Protein AF-A0A954BJW2-F1 (afdb_monomer)

Radius of gyration: 16.71 Å; Cα contacts (8 Å, |Δi|>4): 62; chains: 1; bounding box: 43×29×50 Å

Structure (mmCIF, N/CA/C/O backbone):
data_AF-A0A954BJW2-F1
#
_entry.id   AF-A0A954BJW2-F1
#
loop_
_atom_site.group_PDB
_atom_site.id
_atom_site.type_symbol
_atom_site.label_atom_id
_atom_site.label_alt_id
_atom_site.label_comp_id
_atom_site.label_asym_id
_atom_site.label_entity_id
_atom_site.label_seq_id
_atom_site.pdbx_PDB_ins_code
_atom_site.Cartn_x
_atom_site.Cartn_y
_atom_site.Cartn_z
_atom_site.occupancy
_atom_site.B_iso_or_equiv
_atom_site.auth_seq_id
_atom_site.auth_comp_id
_atom_site.auth_asym_id
_atom_site.auth_atom_id
_atom_site.pdbx_PDB_model_num
ATOM 1 N N . MET A 1 1 ? -26.796 6.978 28.788 1.00 54.47 1 MET A N 1
ATOM 2 C CA . MET A 1 1 ? -26.791 7.569 27.433 1.00 54.47 1 MET A CA 1
ATOM 3 C C . MET A 1 1 ? -25.340 7.753 27.038 1.00 54.47 1 MET A C 1
ATOM 5 O O . MET A 1 1 ? -24.648 8.459 27.752 1.00 54.47 1 MET A O 1
ATOM 9 N N . SER A 1 2 ? -24.856 7.058 26.006 1.00 72.88 2 SER A N 1
ATOM 10 C CA . SER A 1 2 ? -23.495 7.282 25.497 1.00 72.88 2 SER A CA 1
ATOM 11 C C . SER A 1 2 ? -23.522 8.515 24.598 1.00 72.88 2 SER A C 1
ATOM 13 O O . SER A 1 2 ? -24.327 8.547 23.668 1.00 72.88 2 SER A O 1
ATOM 15 N N . GLU A 1 3 ? -22.707 9.530 24.885 1.00 81.94 3 GLU A N 1
ATOM 16 C CA . GLU A 1 3 ? -22.579 10.704 24.014 1.00 81.94 3 GLU A CA 1
ATOM 17 C C . GLU A 1 3 ? -22.054 10.294 22.629 1.00 81.94 3 GLU A C 1
ATOM 19 O O . GLU A 1 3 ? -21.297 9.328 22.493 1.00 81.94 3 GLU A O 1
ATOM 24 N N . ALA A 1 4 ? -22.500 10.993 21.582 1.00 83.06 4 ALA A N 1
ATOM 25 C CA . ALA A 1 4 ? -22.011 10.749 20.230 1.00 83.06 4 ALA A CA 1
ATOM 26 C C . ALA A 1 4 ? -20.543 11.202 20.119 1.00 83.06 4 ALA A C 1
ATOM 28 O O . ALA A 1 4 ? -20.200 12.249 20.667 1.00 83.06 4 ALA A O 1
ATOM 29 N N . PRO A 1 5 ? -19.689 10.476 19.373 1.00 85.38 5 PRO A N 1
ATOM 30 C CA . PRO A 1 5 ? -18.276 10.819 19.267 1.00 85.38 5 PRO A CA 1
ATOM 31 C C . PRO A 1 5 ? -18.095 12.197 18.629 1.00 85.38 5 PRO A C 1
ATOM 33 O O . PRO A 1 5 ? -18.794 12.545 17.663 1.00 85.38 5 PRO A O 1
ATOM 36 N N . SER A 1 6 ? -17.132 12.944 19.159 1.00 93.56 6 SER A N 1
ATOM 37 C CA . SER A 1 6 ? -16.717 14.265 18.693 1.00 93.56 6 SER A CA 1
ATOM 38 C C . SER A 1 6 ? -16.134 14.206 17.272 1.00 93.56 6 SER A C 1
ATOM 40 O O . SER A 1 6 ? -15.714 13.152 16.786 1.00 93.56 6 SER A O 1
ATOM 42 N N . LEU A 1 7 ? -16.107 15.342 16.561 1.00 92.00 7 LEU A N 1
ATOM 43 C CA . LEU A 1 7 ? -15.573 15.391 15.190 1.00 92.00 7 LEU A CA 1
ATOM 44 C C . LEU A 1 7 ? -14.133 14.848 15.071 1.00 92.00 7 LEU A C 1
ATOM 46 O O . LEU A 1 7 ? -13.894 14.063 14.149 1.00 92.00 7 LEU A O 1
ATOM 50 N N . PRO A 1 8 ? -13.189 15.175 15.979 1.00 93.12 8 PRO A N 1
ATOM 51 C CA . PRO A 1 8 ? -11.838 14.620 15.922 1.00 93.12 8 PRO A CA 1
ATOM 52 C C . PRO A 1 8 ? -11.810 13.092 16.054 1.00 93.12 8 PRO A C 1
ATOM 54 O O . PRO A 1 8 ? -11.118 12.420 15.293 1.00 93.12 8 PRO A O 1
ATOM 57 N N . GLU A 1 9 ? -12.609 12.521 16.957 1.00 91.62 9 GLU A N 1
ATOM 58 C CA . GLU A 1 9 ? -12.681 11.068 17.166 1.00 91.62 9 GLU A CA 1
ATOM 59 C C . GLU A 1 9 ? -13.223 10.337 15.936 1.00 91.62 9 GLU A C 1
ATOM 61 O O . GLU A 1 9 ? -12.726 9.269 15.567 1.00 91.62 9 GLU A O 1
ATOM 66 N N . ARG A 1 10 ? -14.209 10.930 15.252 1.00 91.69 10 ARG A N 1
ATOM 67 C CA . ARG A 1 10 ? -14.748 10.386 13.998 1.00 91.69 10 ARG A CA 1
ATOM 68 C C . ARG A 1 10 ? -13.695 10.378 12.897 1.00 91.69 10 ARG A C 1
ATOM 70 O O . ARG A 1 10 ? -13.563 9.374 12.207 1.00 91.69 10 ARG A O 1
ATOM 77 N N . LEU A 1 11 ? -12.932 11.463 12.758 1.00 91.81 11 LEU A N 1
ATOM 78 C CA . LEU A 1 11 ? -11.863 11.563 11.762 1.00 91.81 11 LEU A CA 1
ATOM 79 C C . LEU A 1 11 ? -10.761 10.531 12.012 1.00 91.81 11 LEU A C 1
ATOM 81 O O . LEU A 1 11 ? -10.377 9.814 11.091 1.00 91.81 11 LEU A O 1
ATOM 85 N N . ILE A 1 12 ? -10.299 10.409 13.260 1.00 92.38 12 ILE A N 1
ATOM 86 C CA . ILE A 1 12 ? -9.293 9.411 13.646 1.00 92.38 12 ILE A CA 1
ATOM 87 C C . ILE A 1 12 ? -9.805 8.006 13.329 1.00 92.38 12 ILE A C 1
ATOM 89 O O . ILE A 1 12 ? -9.110 7.221 12.687 1.00 92.38 12 ILE A O 1
ATOM 93 N N . THR A 1 13 ? -11.040 7.699 13.722 1.00 90.69 13 THR A N 1
ATOM 94 C CA . THR A 1 13 ? -11.646 6.387 13.469 1.00 90.69 13 THR A CA 1
ATOM 95 C C . THR A 1 13 ? -11.731 6.085 11.974 1.00 90.69 13 THR A C 1
ATOM 97 O O . THR A 1 13 ? -11.410 4.975 11.561 1.00 90.69 13 THR A O 1
ATOM 100 N N . LEU A 1 14 ? -12.100 7.070 11.155 1.00 89.06 14 LEU A N 1
ATOM 101 C CA . LEU A 1 14 ? -12.226 6.918 9.705 1.00 89.06 14 LEU A CA 1
ATOM 102 C C . LEU A 1 14 ? -10.870 6.627 9.045 1.00 89.06 14 LEU A C 1
ATOM 104 O O . LEU A 1 14 ? -10.766 5.728 8.212 1.00 89.06 14 LEU A O 1
ATOM 108 N N . VAL A 1 15 ? -9.805 7.307 9.479 1.00 88.38 15 VAL A N 1
ATOM 109 C CA . VAL A 1 15 ? -8.433 7.007 9.035 1.00 88.38 15 VAL A CA 1
ATOM 110 C C . VAL A 1 15 ? -8.023 5.598 9.468 1.00 88.38 15 VAL A C 1
ATOM 112 O O . VAL A 1 15 ? -7.525 4.817 8.660 1.00 88.38 15 VAL A O 1
ATOM 115 N N . LEU A 1 16 ? -8.282 5.224 10.722 1.00 89.12 16 LEU A N 1
ATOM 116 C CA . LEU A 1 16 ? -7.951 3.894 11.237 1.00 89.12 16 LEU A CA 1
ATOM 117 C C . LEU A 1 16 ? -8.770 2.775 10.575 1.00 89.12 16 LEU A C 1
ATOM 119 O O . LEU A 1 16 ? -8.319 1.632 10.534 1.00 89.12 16 LEU A O 1
ATOM 123 N N . GLN A 1 17 ? -9.946 3.059 10.024 1.00 90.69 17 GLN A N 1
ATOM 124 C CA . GLN A 1 17 ? -10.702 2.079 9.242 1.00 90.69 17 GLN A CA 1
ATOM 125 C C . GLN A 1 17 ? -10.016 1.755 7.909 1.00 90.69 17 GLN A C 1
ATOM 127 O O . GLN A 1 17 ? -10.107 0.619 7.451 1.00 90.69 17 GLN A O 1
ATOM 132 N N . ALA A 1 18 ? -9.255 2.692 7.338 1.00 93.31 18 ALA A N 1
ATOM 133 C CA . ALA A 1 18 ? -8.525 2.527 6.080 1.00 93.31 18 ALA A CA 1
ATOM 134 C C . ALA A 1 18 ? -7.116 1.911 6.247 1.00 93.31 18 ALA A C 1
ATOM 136 O O . ALA A 1 18 ? -6.245 2.101 5.397 1.00 93.31 18 ALA A O 1
ATOM 137 N N . LYS A 1 19 ? -6.864 1.184 7.347 1.00 94.12 19 LYS A N 1
ATOM 138 C CA . LYS A 1 19 ? -5.559 0.579 7.688 1.00 94.12 19 LYS A CA 1
ATOM 139 C C . LYS A 1 19 ? -4.891 -0.161 6.505 1.00 94.12 19 LYS A C 1
ATOM 141 O O . LYS A 1 19 ? -3.745 0.170 6.192 1.00 94.12 19 LYS A O 1
ATOM 146 N N . PRO A 1 20 ? -5.560 -1.114 5.821 1.00 95.81 20 PRO A N 1
ATOM 147 C CA . PRO A 1 20 ? -5.010 -1.771 4.632 1.00 95.81 20 PRO A CA 1
ATOM 148 C C . PRO A 1 20 ? -4.586 -0.815 3.512 1.00 95.81 20 PRO A C 1
ATOM 150 O O . PRO A 1 20 ? -3.506 -0.984 2.948 1.00 95.81 20 PRO A O 1
ATOM 153 N N . LEU A 1 21 ? -5.387 0.212 3.215 1.00 96.56 21 LEU A N 1
ATOM 154 C CA . LEU A 1 21 ? -5.068 1.190 2.169 1.00 96.56 21 LEU A CA 1
ATOM 155 C C . LEU A 1 21 ? -3.889 2.089 2.552 1.00 96.56 21 LEU A C 1
ATOM 157 O O . LEU A 1 21 ? -3.034 2.368 1.713 1.00 96.56 21 LEU A O 1
ATOM 161 N N . ILE A 1 22 ? -3.806 2.501 3.818 1.00 96.19 22 ILE A N 1
ATOM 162 C CA . ILE A 1 22 ? -2.668 3.276 4.331 1.00 96.19 22 ILE A CA 1
ATOM 163 C C . ILE A 1 22 ? -1.374 2.479 4.156 1.00 96.19 22 ILE A C 1
ATOM 165 O O . ILE A 1 22 ? -0.384 3.016 3.665 1.00 96.19 22 ILE A O 1
ATOM 169 N N . PHE A 1 23 ? -1.384 1.188 4.497 1.00 96.50 23 PHE A N 1
ATOM 170 C CA . PHE A 1 23 ? -0.234 0.313 4.268 1.00 96.50 23 PHE A CA 1
ATOM 171 C C . PHE A 1 23 ? 0.067 0.134 2.772 1.00 96.50 23 PHE A C 1
ATOM 173 O O . PHE A 1 23 ? 1.223 0.230 2.354 1.00 96.50 23 PHE A O 1
ATOM 180 N N . ALA A 1 24 ? -0.963 -0.078 1.951 1.00 97.94 24 ALA A N 1
ATOM 181 C CA . ALA A 1 24 ? -0.811 -0.270 0.517 1.00 97.94 24 ALA A CA 1
ATOM 182 C C . ALA A 1 24 ? -0.112 0.921 -0.158 1.00 97.94 24 ALA A C 1
ATOM 184 O O . ALA A 1 24 ? 0.895 0.752 -0.841 1.00 97.94 24 ALA A O 1
ATOM 185 N N . PHE A 1 25 ? -0.603 2.139 0.063 1.00 97.75 25 PHE A N 1
ATOM 186 C CA . PHE A 1 25 ? -0.048 3.324 -0.590 1.00 97.75 25 PHE A CA 1
ATOM 187 C C . PHE A 1 25 ? 1.183 3.884 0.125 1.00 97.75 25 PHE A C 1
ATOM 189 O O . PHE A 1 25 ? 2.112 4.343 -0.535 1.00 97.75 25 PHE A O 1
ATOM 196 N N . GLY A 1 26 ? 1.217 3.828 1.457 1.00 97.00 26 GLY A N 1
ATOM 197 C CA . GLY A 1 26 ? 2.323 4.360 2.252 1.00 97.00 26 GLY A CA 1
ATOM 198 C C . GLY A 1 26 ? 3.577 3.487 2.233 1.00 97.00 26 GLY A C 1
ATOM 199 O O . GLY A 1 26 ? 4.677 4.010 2.394 1.00 97.00 26 GLY A O 1
ATOM 200 N N . PHE A 1 27 ? 3.434 2.175 2.021 1.00 97.94 27 PHE A N 1
ATOM 201 C CA . PHE A 1 27 ? 4.552 1.232 2.091 1.00 97.94 27 PHE A CA 1
ATOM 202 C C . PHE A 1 27 ? 4.651 0.307 0.872 1.00 97.94 27 PHE A C 1
ATOM 204 O O . PHE A 1 27 ? 5.701 0.258 0.230 1.00 97.94 27 PHE A O 1
ATOM 211 N N . LEU A 1 28 ? 3.576 -0.402 0.514 1.00 98.31 28 LEU A N 1
ATOM 212 C CA . LEU A 1 28 ? 3.633 -1.443 -0.519 1.00 98.31 28 LEU A CA 1
ATOM 213 C C . LEU A 1 28 ? 3.914 -0.878 -1.923 1.00 98.31 28 LEU A C 1
ATOM 215 O O . LEU A 1 28 ? 4.759 -1.416 -2.634 1.00 98.31 28 LEU A O 1
ATOM 219 N N . ALA A 1 29 ? 3.270 0.224 -2.317 1.00 98.62 29 ALA A N 1
ATOM 220 C CA . ALA A 1 29 ? 3.517 0.874 -3.606 1.00 98.62 29 ALA A CA 1
ATOM 221 C C . ALA A 1 29 ? 4.980 1.347 -3.762 1.00 98.62 29 ALA A C 1
ATOM 223 O O . ALA A 1 29 ? 5.620 0.963 -4.748 1.00 98.62 29 ALA A O 1
ATOM 224 N N . PRO A 1 30 ? 5.558 2.110 -2.806 1.00 98.44 30 PRO A N 1
ATOM 225 C CA . PRO A 1 30 ? 6.977 2.451 -2.829 1.00 98.44 30 PRO A CA 1
ATOM 226 C C . PRO A 1 30 ? 7.894 1.230 -2.859 1.00 98.44 30 PRO A C 1
ATOM 228 O O . PRO A 1 30 ? 8.879 1.251 -3.596 1.00 98.44 30 PRO A O 1
ATOM 231 N N . LEU A 1 31 ? 7.578 0.182 -2.088 1.00 98.56 31 LEU A N 1
ATOM 232 C CA . LEU A 1 31 ? 8.361 -1.052 -2.051 1.00 98.56 31 LEU A CA 1
ATOM 233 C C . LEU A 1 31 ? 8.390 -1.719 -3.426 1.00 98.56 31 LEU A C 1
ATOM 235 O O . LEU A 1 31 ? 9.471 -1.959 -3.948 1.00 98.56 31 LEU A O 1
ATOM 239 N N . ILE A 1 32 ? 7.233 -1.927 -4.061 1.00 98.62 32 ILE A N 1
ATOM 240 C CA . ILE A 1 32 ? 7.147 -2.510 -5.408 1.00 98.62 32 ILE A CA 1
ATOM 241 C C . ILE A 1 32 ? 7.951 -1.670 -6.405 1.00 98.62 32 ILE A C 1
ATOM 243 O O . ILE A 1 32 ? 8.777 -2.202 -7.144 1.00 98.62 32 ILE 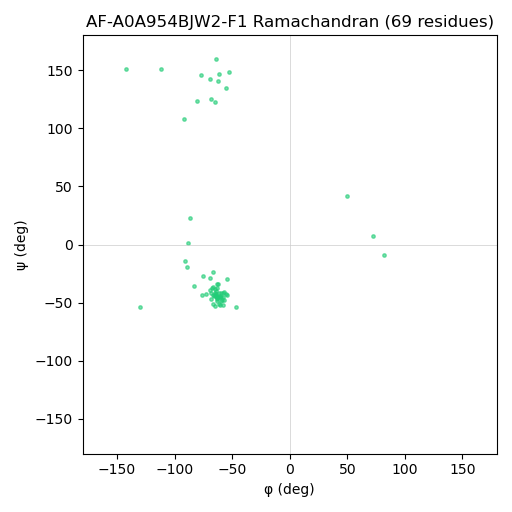A O 1
ATOM 247 N N . ALA A 1 33 ? 7.776 -0.348 -6.395 1.00 98.62 33 ALA A N 1
ATOM 248 C CA . ALA A 1 33 ? 8.499 0.549 -7.293 1.00 98.62 33 ALA A CA 1
ATOM 249 C C . ALA A 1 33 ? 10.024 0.518 -7.075 1.00 98.62 33 ALA A C 1
ATOM 251 O O . ALA A 1 33 ? 10.797 0.706 -8.017 1.00 98.62 3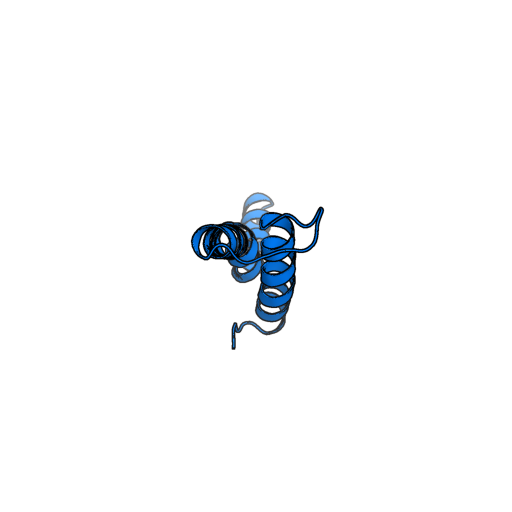3 ALA A O 1
ATOM 252 N N . GLN A 1 34 ? 10.480 0.337 -5.833 1.00 98.62 34 GLN A N 1
ATOM 253 C CA . GLN A 1 34 ? 11.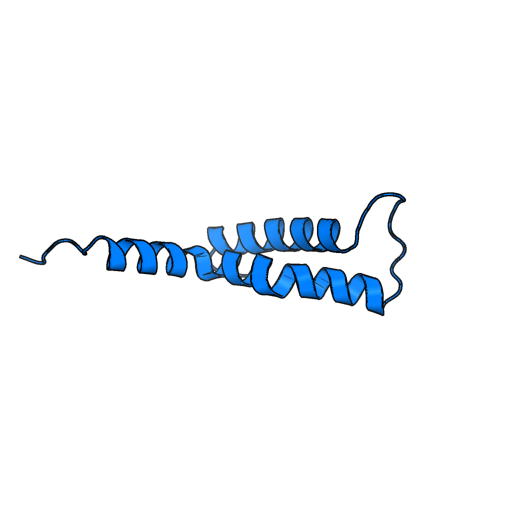897 0.171 -5.503 1.00 98.62 34 GLN A CA 1
ATOM 254 C C . GLN A 1 34 ? 12.414 -1.202 -5.933 1.00 98.62 34 GLN A C 1
ATOM 256 O O . GLN A 1 34 ? 13.481 -1.271 -6.535 1.00 98.62 34 GLN A O 1
ATOM 261 N N . SER A 1 35 ? 11.646 -2.269 -5.713 1.00 98.75 35 SER A N 1
ATOM 262 C CA . SER A 1 35 ? 11.990 -3.623 -6.147 1.00 98.75 35 SER A CA 1
ATOM 263 C C . SER A 1 35 ? 12.125 -3.720 -7.665 1.00 98.75 35 SER A C 1
ATOM 265 O O . SER A 1 35 ? 13.117 -4.258 -8.143 1.00 98.75 35 SER A O 1
ATOM 267 N N . LEU A 1 36 ? 11.196 -3.137 -8.432 1.00 98.50 36 LEU A N 1
ATOM 268 C CA . LEU A 1 36 ? 11.273 -3.105 -9.900 1.00 98.50 36 LEU A CA 1
ATOM 269 C C . LEU A 1 36 ? 12.562 -2.432 -10.391 1.00 98.50 36 LEU A C 1
ATOM 271 O O . LEU A 1 36 ? 13.210 -2.935 -11.306 1.00 98.50 36 LEU A O 1
ATOM 275 N N . ARG A 1 37 ? 12.961 -1.325 -9.750 1.00 97.88 37 ARG A N 1
ATOM 276 C CA . ARG A 1 37 ? 14.219 -0.625 -10.053 1.00 97.88 37 ARG A CA 1
ATOM 277 C C . ARG A 1 37 ? 15.442 -1.449 -9.660 1.00 97.88 37 ARG A C 1
ATOM 279 O O . ARG A 1 37 ? 16.354 -1.585 -10.463 1.00 97.88 37 ARG A O 1
ATOM 286 N N . ALA A 1 38 ? 15.455 -2.013 -8.454 1.00 98.50 38 ALA A N 1
ATOM 287 C CA . ALA A 1 38 ? 16.579 -2.796 -7.942 1.00 9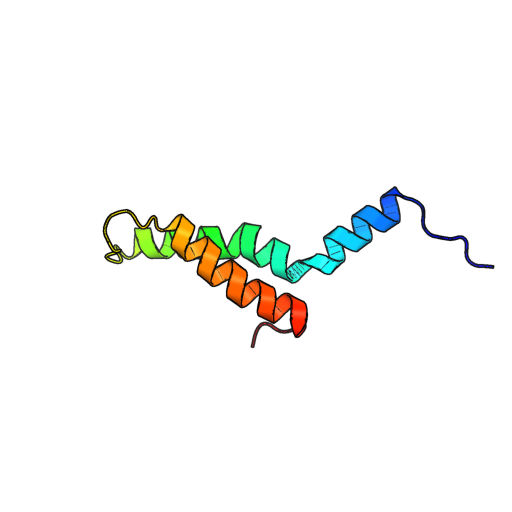8.50 38 ALA A CA 1
ATOM 288 C C . ALA A 1 38 ? 16.834 -4.070 -8.762 1.00 98.50 38 ALA A C 1
ATOM 290 O O . ALA A 1 38 ? 17.978 -4.479 -8.938 1.00 98.50 38 ALA A O 1
ATOM 291 N N . LEU A 1 39 ? 15.769 -4.675 -9.288 1.00 98.31 39 LEU A N 1
ATOM 292 C CA . LEU A 1 39 ? 15.830 -5.876 -10.116 1.00 98.31 39 LEU A CA 1
ATOM 293 C C . LEU A 1 39 ? 16.020 -5.573 -11.612 1.00 98.31 39 LEU A C 1
ATOM 295 O O . LEU A 1 39 ? 16.065 -6.508 -12.405 1.00 98.31 39 LEU A O 1
ATOM 299 N N . ASN A 1 40 ? 16.136 -4.296 -12.004 1.00 96.50 40 ASN A N 1
ATOM 300 C CA . ASN A 1 40 ? 16.210 -3.854 -13.402 1.00 96.50 40 ASN A CA 1
ATOM 301 C C . ASN A 1 40 ? 15.098 -4.464 -14.276 1.00 96.50 40 ASN A C 1
ATOM 303 O O . ASN A 1 40 ? 15.343 -4.894 -15.403 1.00 96.50 40 ASN A O 1
ATOM 307 N N . VAL A 1 41 ? 13.871 -4.529 -13.744 1.00 97.50 41 VAL A N 1
ATOM 308 C CA . VAL A 1 41 ? 12.732 -5.091 -14.480 1.00 97.50 41 VAL A CA 1
ATOM 309 C C . VAL A 1 41 ? 12.441 -4.202 -15.692 1.00 97.50 41 VAL A C 1
ATOM 311 O O . VAL A 1 41 ? 12.184 -3.008 -15.504 1.00 97.50 41 VAL A O 1
ATOM 314 N N . PRO A 1 42 ? 12.456 -4.744 -16.925 1.00 96.44 42 PRO A N 1
ATOM 315 C CA . PRO A 1 42 ? 12.113 -3.966 -18.104 1.00 96.44 42 PRO A CA 1
ATOM 316 C C . PRO A 1 42 ? 10.623 -3.620 -18.063 1.00 96.44 42 PRO A C 1
ATOM 318 O O . PRO A 1 42 ? 9.770 -4.500 -17.942 1.00 96.44 42 PRO A O 1
ATOM 321 N N . LEU A 1 43 ? 10.311 -2.330 -18.159 1.00 96.44 43 LEU A N 1
ATOM 322 C CA . LEU A 1 43 ? 8.944 -1.826 -18.257 1.00 96.44 43 LEU A CA 1
ATOM 323 C C . LEU A 1 43 ? 8.711 -1.225 -19.649 1.00 96.44 43 LEU A C 1
ATOM 325 O O . LEU A 1 43 ? 9.664 -0.723 -20.250 1.00 96.44 43 LEU A O 1
ATOM 329 N N . PRO A 1 44 ? 7.466 -1.254 -20.161 1.00 95.44 44 PRO A N 1
ATOM 330 C CA . PRO A 1 44 ? 7.108 -0.553 -21.388 1.00 95.44 44 PRO A CA 1
ATOM 331 C C . PRO A 1 44 ? 7.505 0.925 -21.338 1.00 95.44 44 PRO A C 1
ATOM 333 O O . PRO A 1 44 ? 7.463 1.554 -20.276 1.00 95.44 44 PRO A O 1
ATOM 336 N N . GLU A 1 45 ? 7.847 1.491 -22.495 1.00 92.69 45 GLU A N 1
ATOM 337 C CA . GLU A 1 45 ? 8.179 2.911 -22.595 1.00 92.69 45 GLU A CA 1
ATOM 338 C C . GLU A 1 45 ? 7.040 3.786 -22.049 1.00 92.69 45 GLU A C 1
ATOM 340 O O . GLU A 1 45 ? 5.859 3.551 -22.307 1.00 92.69 45 GLU A O 1
ATOM 345 N N . GLY A 1 46 ? 7.400 4.784 -21.239 1.00 89.31 46 GLY A N 1
ATOM 346 C CA . GLY A 1 46 ? 6.446 5.669 -20.567 1.00 89.31 46 GLY A CA 1
ATOM 347 C C . GLY A 1 46 ? 5.830 5.111 -19.276 1.00 89.31 46 GLY A C 1
ATOM 348 O O . GLY A 1 46 ? 5.209 5.876 -18.535 1.00 89.31 46 GLY A O 1
ATOM 349 N N . LEU A 1 47 ? 6.031 3.829 -18.941 1.00 96.25 47 LEU A N 1
ATOM 350 C CA . LEU A 1 47 ? 5.515 3.252 -17.699 1.00 96.25 47 LEU A CA 1
ATOM 351 C C . LEU A 1 47 ? 6.538 3.364 -16.564 1.00 96.25 47 LEU A C 1
ATOM 353 O O . LEU A 1 47 ? 7.541 2.653 -16.520 1.00 96.25 47 LEU A O 1
ATOM 357 N N . SER A 1 48 ? 6.271 4.248 -15.599 1.00 96.94 48 SER A N 1
ATOM 358 C CA . SER A 1 48 ? 7.150 4.380 -14.435 1.00 96.94 48 SER A CA 1
ATOM 359 C C . SER A 1 48 ? 6.938 3.237 -13.425 1.00 96.94 48 SER A C 1
ATOM 361 O O . SER A 1 48 ? 5.797 2.821 -13.193 1.00 96.94 48 SER A O 1
ATOM 363 N N . PRO A 1 49 ? 7.996 2.781 -12.724 1.00 97.88 49 PRO A N 1
ATOM 364 C CA . PRO A 1 49 ? 7.872 1.810 -11.634 1.00 97.88 49 PRO A CA 1
ATOM 365 C C . PRO A 1 49 ? 6.885 2.230 -10.538 1.00 97.88 49 PRO A C 1
ATOM 367 O O . PRO A 1 49 ? 6.259 1.381 -9.910 1.00 97.88 49 PRO A O 1
ATOM 370 N N . MET A 1 50 ? 6.725 3.540 -10.314 1.00 98.06 50 MET A N 1
ATOM 371 C CA . MET A 1 50 ? 5.766 4.071 -9.345 1.00 98.06 50 MET A CA 1
ATOM 372 C C . MET A 1 50 ? 4.320 3.837 -9.787 1.00 98.06 50 MET A C 1
ATOM 374 O O . MET A 1 50 ? 3.505 3.439 -8.963 1.00 98.06 50 MET A O 1
ATOM 378 N N . ILE A 1 51 ? 3.998 4.021 -11.073 1.00 97.94 51 ILE A N 1
ATOM 379 C CA . ILE A 1 51 ? 2.654 3.724 -11.597 1.00 97.94 51 ILE A CA 1
ATOM 380 C C . ILE A 1 51 ? 2.332 2.243 -11.388 1.00 97.94 51 ILE A C 1
ATOM 382 O O . ILE A 1 51 ? 1.259 1.917 -10.887 1.00 97.94 51 ILE A O 1
ATOM 386 N N . VAL A 1 52 ? 3.281 1.353 -11.692 1.00 98.19 52 VAL A N 1
ATOM 387 C CA . VAL A 1 52 ? 3.112 -0.089 -11.452 1.00 98.19 52 VAL A CA 1
ATOM 388 C C . VAL A 1 52 ? 2.881 -0.369 -9.967 1.00 98.19 52 VAL A C 1
ATOM 390 O O . VAL A 1 52 ? 1.922 -1.052 -9.616 1.00 98.19 52 VAL A O 1
ATOM 393 N N . GLY A 1 53 ? 3.713 0.199 -9.089 1.00 98.31 53 GLY A N 1
ATOM 394 C CA . GLY A 1 53 ? 3.570 0.050 -7.642 1.00 98.31 53 GLY A CA 1
ATOM 395 C C . GLY A 1 53 ? 2.213 0.525 -7.122 1.00 98.31 53 GLY A C 1
ATOM 396 O O . GLY A 1 53 ? 1.574 -0.194 -6.358 1.00 98.31 53 GLY A O 1
ATOM 397 N N . LEU A 1 54 ? 1.739 1.690 -7.569 1.00 98.44 54 LEU A N 1
ATOM 398 C CA . LEU A 1 54 ? 0.438 2.246 -7.186 1.00 98.44 54 LEU A CA 1
ATOM 399 C C . LEU A 1 54 ? -0.730 1.380 -7.658 1.00 98.44 54 LEU A C 1
ATOM 401 O O . LEU A 1 54 ? -1.664 1.165 -6.891 1.00 98.44 54 LEU A O 1
ATOM 405 N N . VAL A 1 55 ? -0.683 0.869 -8.891 1.00 98.25 55 VAL A N 1
ATOM 406 C CA . VAL A 1 55 ? -1.742 0.009 -9.435 1.00 98.25 55 VAL A CA 1
ATOM 407 C C . VAL A 1 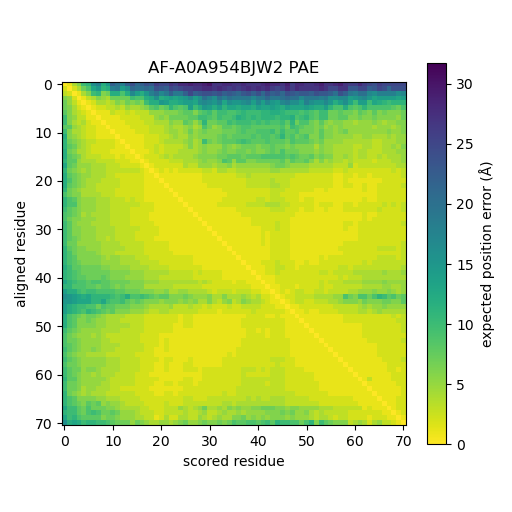55 ? -1.794 -1.316 -8.682 1.00 98.25 55 VAL A C 1
ATOM 409 O O . VAL A 1 55 ? -2.854 -1.702 -8.193 1.00 98.25 55 VAL A O 1
ATOM 412 N N . VAL A 1 56 ? -0.653 -1.993 -8.533 1.00 98.06 56 VAL A N 1
ATOM 413 C CA . VAL A 1 56 ? -0.591 -3.295 -7.855 1.00 98.06 56 VAL A CA 1
ATOM 414 C C . VAL A 1 56 ? -0.992 -3.158 -6.387 1.00 98.06 56 VAL A C 1
ATOM 416 O O . VAL A 1 56 ? -1.854 -3.899 -5.915 1.00 98.06 56 VAL A O 1
ATOM 419 N N . ALA A 1 57 ? -0.424 -2.186 -5.670 1.00 98.12 57 ALA A N 1
ATOM 420 C CA . ALA A 1 57 ? -0.765 -1.966 -4.272 1.00 98.12 57 ALA A CA 1
ATOM 421 C C . ALA A 1 57 ? -2.205 -1.470 -4.099 1.00 98.12 57 ALA A C 1
ATOM 423 O O . ALA A 1 57 ? -2.868 -1.886 -3.158 1.00 98.12 57 ALA A O 1
ATOM 424 N N . GLY A 1 58 ? -2.715 -0.626 -4.997 1.00 98.00 58 GLY A N 1
ATOM 425 C CA . GLY A 1 58 ? -4.092 -0.137 -4.946 1.00 98.00 58 GLY A CA 1
ATOM 426 C C . GLY A 1 58 ? -5.115 -1.255 -5.137 1.00 98.00 58 GLY A C 1
ATOM 427 O O . GLY A 1 58 ? -6.072 -1.340 -4.371 1.00 98.00 58 GLY A O 1
ATOM 428 N N . ILE A 1 59 ? -4.883 -2.157 -6.097 1.00 98.25 59 ILE A N 1
ATOM 429 C CA . ILE A 1 59 ? -5.742 -3.327 -6.317 1.00 98.25 59 ILE A CA 1
ATOM 430 C C . ILE A 1 59 ? 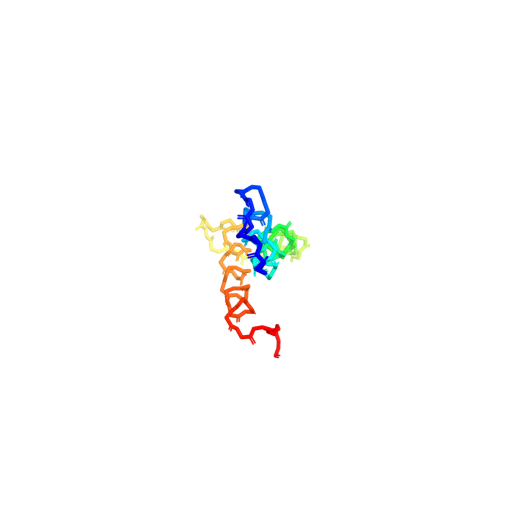-5.670 -4.269 -5.110 1.00 98.25 59 ILE A C 1
ATOM 432 O O . ILE A 1 59 ? -6.703 -4.599 -4.527 1.00 98.25 59 ILE A O 1
ATOM 436 N N . TRP A 1 60 ? -4.466 -4.671 -4.690 1.00 98.00 60 TRP A N 1
ATOM 437 C CA . TRP A 1 60 ? -4.302 -5.628 -3.590 1.00 98.00 60 TRP A CA 1
ATOM 438 C C . TRP A 1 60 ? -4.778 -5.052 -2.252 1.00 98.00 60 TRP A C 1
ATOM 440 O O . TRP A 1 60 ? -5.505 -5.702 -1.505 1.00 98.00 60 TRP A O 1
ATOM 450 N N . GLY A 1 61 ? -4.421 -3.801 -1.968 1.00 97.69 61 GLY A N 1
ATOM 451 C CA . GLY A 1 61 ? -4.859 -3.062 -0.791 1.00 97.69 61 GLY A CA 1
ATOM 452 C C . GLY A 1 61 ? -6.366 -2.837 -0.768 1.00 97.69 61 GLY A C 1
ATOM 453 O O . GLY A 1 61 ? -6.973 -2.951 0.292 1.00 97.69 61 GLY A O 1
ATOM 454 N N . GLY A 1 62 ? -6.987 -2.580 -1.923 1.00 97.75 62 GLY A N 1
ATOM 455 C CA . GLY A 1 62 ? -8.442 -2.498 -2.059 1.00 97.75 62 GLY A CA 1
ATOM 456 C C . GLY A 1 62 ? -9.131 -3.822 -1.736 1.00 97.75 62 GLY A C 1
ATOM 457 O O . GLY A 1 62 ? -10.082 -3.847 -0.954 1.00 97.75 62 GLY A O 1
ATOM 458 N N . ILE A 1 63 ? -8.607 -4.937 -2.256 1.00 97.62 63 ILE A N 1
ATOM 459 C CA . ILE A 1 63 ? -9.093 -6.283 -1.918 1.00 97.62 63 ILE A CA 1
ATOM 460 C C . ILE A 1 63 ? -8.934 -6.547 -0.415 1.00 97.62 63 ILE A C 1
ATOM 462 O O . ILE A 1 63 ? -9.872 -7.024 0.226 1.00 97.62 63 ILE A O 1
ATOM 466 N N 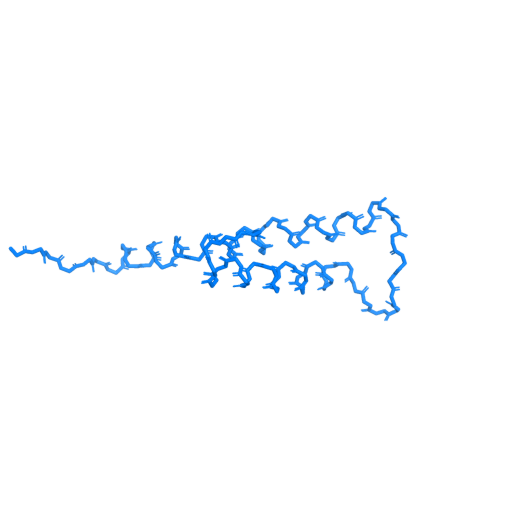. ALA A 1 64 ? -7.791 -6.191 0.174 1.00 97.38 64 ALA A N 1
ATOM 467 C CA . ALA A 1 64 ? -7.543 -6.373 1.601 1.00 97.38 64 ALA A CA 1
ATOM 468 C C . ALA A 1 64 ? -8.442 -5.493 2.479 1.00 97.38 64 ALA A C 1
ATOM 470 O O . ALA A 1 64 ? -8.917 -5.935 3.524 1.00 97.38 64 ALA A O 1
ATOM 471 N N . GLN A 1 65 ? -8.732 -4.269 2.037 1.00 97.12 65 GLN A N 1
ATOM 472 C CA . GLN A 1 65 ? -9.674 -3.368 2.694 1.00 97.12 65 GLN A CA 1
ATOM 473 C C . GLN A 1 65 ? -11.098 -3.930 2.688 1.00 97.12 65 GLN A C 1
ATOM 475 O O . GLN A 1 65 ? -11.803 -3.803 3.687 1.00 97.12 65 GLN A O 1
ATOM 480 N N . TRP A 1 66 ? -11.515 -4.550 1.582 1.00 97.06 66 TRP A N 1
ATOM 481 C CA . TRP A 1 66 ? -12.857 -5.112 1.433 1.00 97.06 66 TRP A CA 1
ATOM 482 C C . TRP A 1 66 ? -13.033 -6.429 2.192 1.00 97.06 66 TRP A C 1
ATOM 484 O O . TRP A 1 66 ? -14.053 -6.660 2.833 1.00 97.06 66 TRP A O 1
ATOM 494 N N . THR A 1 67 ? -12.044 -7.315 2.103 1.00 96.19 67 THR A N 1
ATOM 495 C CA . THR A 1 67 ? -12.130 -8.678 2.652 1.00 96.19 67 THR A CA 1
ATOM 496 C C . THR A 1 67 ? -11.615 -8.787 4.085 1.00 96.19 67 THR A C 1
ATOM 498 O O . THR A 1 67 ? -11.843 -9.801 4.741 1.00 96.19 67 THR A O 1
ATOM 501 N N . GLY A 1 68 ? -10.906 -7.768 4.576 1.00 94.25 68 GLY A N 1
ATOM 502 C CA . GLY A 1 68 ? -10.249 -7.781 5.882 1.00 94.25 68 GLY A CA 1
ATOM 503 C C . GLY A 1 68 ? -9.006 -8.675 5.952 1.00 94.25 68 GLY A C 1
ATOM 504 O O . GLY A 1 68 ? -8.465 -8.862 7.041 1.00 94.25 68 GLY A O 1
ATOM 505 N N . ARG A 1 69 ? -8.541 -9.233 4.825 1.00 93.81 69 ARG A N 1
ATOM 506 C CA . ARG A 1 69 ? -7.394 -10.151 4.755 1.00 93.81 69 ARG A CA 1
ATOM 507 C C . ARG A 1 69 ? -6.549 -9.909 3.508 1.00 93.81 69 ARG A C 1
ATOM 509 O O . ARG A 1 69 ? -7.056 -9.484 2.481 1.00 93.81 69 ARG A O 1
ATOM 516 N N . TRP A 1 70 ? -5.255 -10.199 3.594 1.00 91.00 70 TRP A N 1
ATOM 517 C CA . TRP A 1 70 ? -4.325 -10.041 2.467 1.00 91.00 70 TRP A CA 1
ATOM 518 C C . TRP A 1 70 ? -4.217 -11.286 1.577 1.00 91.00 70 TRP A C 1
ATOM 520 O O . TRP A 1 70 ? -3.750 -11.160 0.444 1.00 91.00 70 TRP A O 1
ATOM 530 N N . ILE A 1 71 ? -4.621 -12.453 2.096 1.00 91.12 71 ILE A N 1
ATOM 531 C CA . ILE A 1 71 ? -4.582 -13.783 1.469 1.00 91.12 71 ILE A CA 1
ATOM 532 C C . ILE A 1 71 ? -5.890 -14.498 1.817 1.00 91.12 71 ILE A C 1
ATOM 534 O O . ILE A 1 71 ? -6.285 -14.4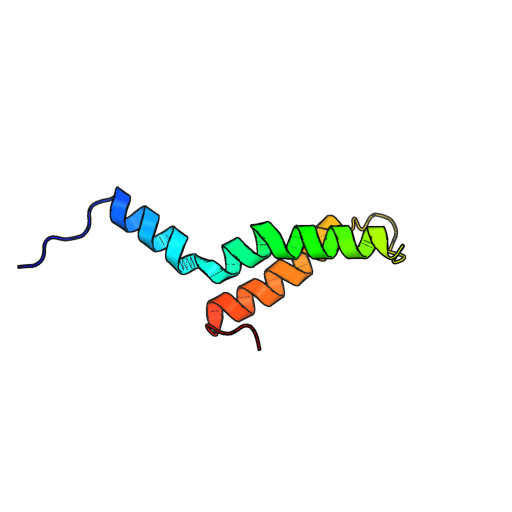18 3.005 1.00 91.12 71 ILE A O 1
#

Solvent-accessible surface area (backbone atoms only — not comparable to full-atom values): 4023 Å² total; per-residue (Å²): 135,83,80,79,80,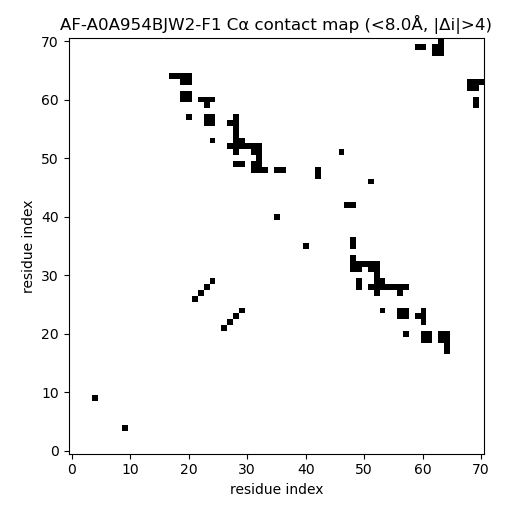52,73,69,58,51,51,53,49,55,55,62,71,41,47,44,43,52,46,14,64,74,44,45,9,57,47,46,22,46,50,37,59,75,68,65,58,89,62,64,90,93,58,51,48,54,58,54,11,44,52,54,20,49,54,53,16,49,47,17,56,74,70,74,41,92,121

Sequence (71 aa):
MSEAPSLPERLITLVLQAKPLIFAFGFLAPLIAQSLRALNVPLPEGLSPMIVGLVVAGIWGGIAQWTGRWI

Mean predicted aligned error: 4.5 Å

Nearest PDB structures (foldseek):
  8gym-assembly1_Q  TM=3.786E-01  e=7.966E+00  Tetrahymena thermophila SB210

Secondary structure (DSSP, 8-state):
-PPPPPHHHHHHHHHHHTHHHHHIIIIIHHHHHHHHHHTT----TT--HHHHHHHHHHHHHHHHHHHS---

pLDDT: mean 94.4, std 6.66, range [54.47, 98.75]

Foldseek 3Di:
DDDDDDPVVVVVVVVVLLVLVCCLLVPQLVVQQVVCVVVVPDDPPPDHSSNVSCVVSVVQSVVCSVVVDSD